Protein AF-A0A7S3UK35-F1 (afdb_monomer)

Structure (mmCIF, N/CA/C/O backbone):
data_AF-A0A7S3UK35-F1
#
_entry.id   AF-A0A7S3UK35-F1
#
loop_
_atom_site.group_PDB
_atom_site.id
_atom_site.type_symbol
_atom_site.label_atom_id
_atom_site.label_alt_id
_atom_site.label_comp_id
_atom_site.label_asym_id
_atom_site.label_entity_id
_atom_site.label_seq_id
_atom_site.pdbx_PDB_ins_code
_atom_site.Cartn_x
_atom_site.Cartn_y
_atom_site.Cartn_z
_atom_site.occupancy
_atom_site.B_iso_or_equiv
_atom_site.auth_seq_id
_atom_site.auth_comp_id
_atom_site.auth_asym_id
_atom_site.auth_atom_id
_atom_site.pdbx_PDB_model_num
ATOM 1 N N . VAL A 1 1 ? 38.104 29.355 -45.694 1.00 38.78 1 VAL A N 1
ATOM 2 C CA . VAL A 1 1 ? 38.571 28.326 -44.739 1.00 38.78 1 VAL A CA 1
ATOM 3 C C . VAL A 1 1 ? 37.631 28.364 -43.552 1.00 38.78 1 VAL A C 1
ATOM 5 O O . VAL A 1 1 ? 37.238 29.452 -43.151 1.00 38.78 1 VAL A O 1
ATOM 8 N N . ASP A 1 2 ? 37.187 27.182 -43.147 1.00 33.31 2 ASP A N 1
ATOM 9 C CA . ASP A 1 2 ? 35.9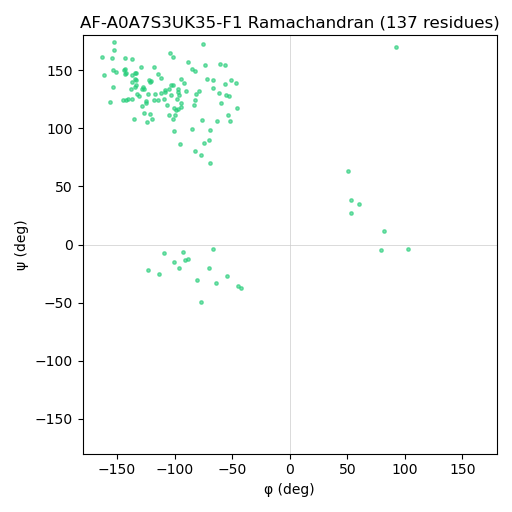36 26.848 -42.466 1.00 33.31 2 ASP A CA 1
ATOM 10 C C . ASP A 1 2 ? 35.536 27.627 -41.209 1.00 33.31 2 ASP A C 1
ATOM 12 O O . ASP A 1 2 ? 36.327 27.877 -40.303 1.00 33.31 2 ASP A O 1
ATOM 16 N N . ILE A 1 3 ? 34.227 27.878 -41.128 1.00 42.03 3 ILE A N 1
ATOM 17 C CA . ILE A 1 3 ? 33.495 28.195 -39.903 1.00 42.03 3 ILE A CA 1
ATOM 18 C C . ILE A 1 3 ? 33.136 26.854 -39.254 1.00 42.03 3 ILE A C 1
ATOM 20 O O . ILE A 1 3 ? 32.164 26.218 -39.652 1.00 42.03 3 ILE A O 1
ATOM 24 N N . SER A 1 4 ? 33.901 26.410 -38.256 1.00 38.16 4 SER A N 1
ATOM 25 C CA . SER A 1 4 ? 33.497 25.267 -37.429 1.00 38.16 4 SER A CA 1
ATOM 26 C C . SER A 1 4 ? 32.917 25.762 -36.108 1.00 38.16 4 SER A C 1
ATOM 28 O O . SER A 1 4 ? 33.628 26.107 -35.163 1.00 38.16 4 SER A O 1
ATOM 30 N N . MET A 1 5 ? 31.585 25.828 -36.071 1.00 39.56 5 MET A N 1
ATOM 31 C CA . MET A 1 5 ? 30.797 25.956 -34.850 1.00 39.56 5 MET A CA 1
ATOM 32 C C . MET A 1 5 ? 30.901 24.646 -34.067 1.00 39.56 5 MET A C 1
ATOM 34 O O . MET A 1 5 ? 30.179 23.690 -34.341 1.00 39.56 5 MET A O 1
ATOM 38 N N . ASN A 1 6 ? 31.779 24.593 -33.067 1.00 38.34 6 ASN A N 1
ATOM 39 C CA . ASN A 1 6 ? 31.854 23.441 -32.175 1.00 38.34 6 ASN A CA 1
ATOM 40 C C . ASN A 1 6 ? 30.773 23.564 -31.086 1.00 38.34 6 ASN A C 1
ATOM 42 O O . ASN A 1 6 ? 31.009 24.037 -29.973 1.00 38.34 6 ASN A O 1
ATOM 46 N N . HIS A 1 7 ? 29.541 23.202 -31.446 1.00 39.97 7 HIS A N 1
ATOM 47 C CA . HIS A 1 7 ? 28.394 23.168 -30.543 1.00 39.97 7 HIS A CA 1
ATOM 48 C C . HIS A 1 7 ? 28.483 21.909 -29.665 1.00 39.97 7 HIS A C 1
ATOM 50 O O . HIS A 1 7 ? 27.788 20.920 -29.879 1.00 39.97 7 HIS A O 1
ATOM 56 N N . ASN A 1 8 ? 29.352 21.948 -28.653 1.00 41.41 8 ASN A N 1
ATOM 57 C CA . ASN A 1 8 ? 29.383 20.967 -27.568 1.00 41.41 8 ASN A CA 1
ATOM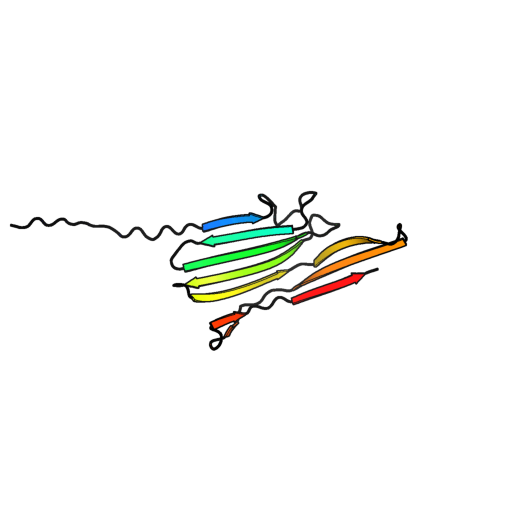 58 C C . ASN A 1 8 ? 28.135 21.135 -26.679 1.00 41.41 8 ASN A C 1
ATOM 60 O O . ASN A 1 8 ? 28.216 21.568 -25.529 1.00 41.41 8 ASN A O 1
ATOM 64 N N . ARG A 1 9 ? 26.953 20.772 -27.194 1.00 43.66 9 ARG A N 1
ATOM 65 C CA . ARG A 1 9 ? 25.824 20.407 -26.333 1.00 43.66 9 ARG A CA 1
ATOM 66 C C . ARG A 1 9 ? 26.178 19.076 -25.692 1.00 43.66 9 ARG A C 1
ATOM 68 O O . ARG A 1 9 ? 25.854 18.014 -26.214 1.00 43.66 9 ARG A O 1
ATOM 75 N N . ARG A 1 10 ? 26.834 19.132 -24.531 1.00 42.56 10 ARG A N 1
ATOM 76 C CA . ARG A 1 10 ? 26.688 18.053 -23.555 1.00 42.56 10 ARG A CA 1
ATOM 77 C C . ARG A 1 10 ? 25.186 17.901 -23.335 1.00 42.56 10 ARG A C 1
ATOM 79 O O . ARG A 1 10 ? 24.556 18.826 -22.828 1.00 42.56 10 ARG A O 1
ATOM 86 N N . LEU A 1 11 ? 24.621 16.780 -23.780 1.00 45.47 11 LEU A N 1
ATOM 87 C CA . LEU A 1 11 ? 23.308 16.328 -23.342 1.00 45.47 11 LEU A CA 1
ATOM 88 C C . LEU A 1 11 ? 23.367 16.345 -21.814 1.00 45.47 11 LEU A C 1
ATOM 90 O O . LEU A 1 11 ? 24.102 15.560 -21.214 1.00 45.47 11 LEU A O 1
ATOM 94 N N . GLN A 1 12 ? 22.701 17.317 -21.188 1.00 48.91 12 GLN A N 1
ATOM 95 C CA . GLN A 1 12 ? 22.495 17.268 -19.750 1.00 48.91 12 GLN A CA 1
ATOM 96 C C . GLN A 1 12 ? 21.821 15.922 -19.470 1.00 48.91 12 GLN A C 1
ATOM 98 O O . GLN A 1 12 ? 20.850 15.603 -20.162 1.00 48.91 12 GLN A O 1
ATOM 103 N N . PRO A 1 13 ? 22.330 15.107 -18.528 1.00 50.84 13 PRO A N 1
ATOM 104 C CA . PRO A 1 13 ? 21.593 13.931 -18.102 1.00 50.84 13 PRO A CA 1
ATOM 105 C C . PRO A 1 13 ? 20.190 14.393 -17.717 1.00 50.84 13 PRO A C 1
ATOM 107 O O . PRO A 1 13 ? 20.050 15.377 -16.984 1.00 50.84 13 PRO A O 1
ATOM 110 N N . SER A 1 14 ? 19.176 13.741 -18.290 1.00 58.06 14 SER A N 1
ATOM 111 C CA . SER A 1 14 ? 17.769 14.020 -18.020 1.00 58.06 14 SER A CA 1
ATOM 112 C C . SER A 1 14 ? 17.594 14.147 -16.508 1.00 58.06 14 SER A C 1
ATOM 114 O O . SER A 1 14 ? 17.949 13.243 -15.748 1.00 58.06 14 SER A O 1
ATOM 116 N N . LEU A 1 15 ? 17.178 15.333 -16.053 1.00 58.09 15 LEU A N 1
ATOM 117 C CA . LEU A 1 15 ? 17.114 15.644 -14.632 1.00 58.09 15 LEU A CA 1
ATOM 118 C C . LEU A 1 15 ? 16.097 14.684 -14.009 1.00 58.09 15 LEU A C 1
ATOM 120 O O . LEU A 1 15 ? 14.897 14.794 -14.254 1.00 58.09 15 LEU A O 1
ATOM 124 N N . ARG A 1 16 ? 16.579 13.694 -13.257 1.00 70.50 16 ARG A N 1
ATOM 125 C CA . ARG A 1 16 ? 15.723 12.693 -12.629 1.00 70.50 16 ARG A CA 1
ATOM 126 C C . ARG A 1 16 ? 15.014 13.332 -11.441 1.00 70.50 16 ARG A C 1
ATOM 128 O O . ARG A 1 16 ? 15.511 13.298 -10.320 1.00 70.50 16 ARG A O 1
ATOM 135 N N . GLU A 1 17 ? 13.866 13.948 -11.691 1.00 82.38 17 GLU A N 1
ATOM 136 C CA . GLU A 1 17 ? 13.040 14.532 -10.638 1.00 82.38 17 GLU A CA 1
ATOM 137 C C . GLU A 1 17 ? 12.183 13.435 -9.996 1.00 82.38 17 GLU A C 1
ATOM 139 O O . GLU A 1 17 ? 11.459 12.711 -10.683 1.00 82.38 17 GLU A O 1
ATOM 144 N N . THR A 1 18 ? 12.285 13.289 -8.673 1.00 88.44 18 THR A N 1
ATOM 145 C CA . THR A 1 18 ? 11.379 12.438 -7.892 1.00 88.44 18 THR A CA 1
ATOM 146 C C . THR A 1 18 ? 10.321 13.326 -7.265 1.00 88.44 18 THR A C 1
ATOM 148 O O . THR A 1 18 ? 10.630 14.165 -6.420 1.00 88.44 18 THR A O 1
ATOM 151 N N . LYS A 1 19 ? 9.070 13.133 -7.664 1.00 92.56 19 LYS A N 1
ATOM 152 C CA . LYS A 1 19 ? 7.920 13.849 -7.119 1.00 92.56 19 LYS A CA 1
ATOM 153 C C . LYS A 1 19 ? 7.267 12.988 -6.056 1.00 92.56 19 LYS A C 1
ATOM 155 O O . LYS A 1 19 ? 7.070 11.796 -6.269 1.00 92.56 19 LYS A O 1
ATOM 160 N N . SER A 1 20 ? 6.945 13.594 -4.920 1.00 94.44 20 SER A N 1
ATOM 161 C CA . SER A 1 20 ? 6.243 12.935 -3.817 1.00 94.44 20 SER A CA 1
ATOM 162 C C . SER A 1 20 ? 4.867 13.562 -3.642 1.00 9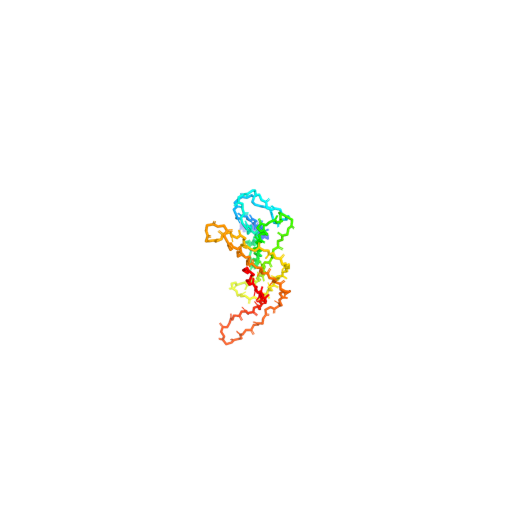4.44 20 SER A C 1
ATOM 164 O O . SER A 1 20 ? 4.703 14.760 -3.869 1.00 94.44 20 SER A O 1
ATOM 166 N N . PHE A 1 21 ? 3.883 12.772 -3.232 1.00 94.25 21 PHE A N 1
ATOM 167 C CA . PHE A 1 21 ? 2.537 13.258 -2.946 1.00 94.25 21 PHE A CA 1
ATOM 168 C C . PHE A 1 21 ? 1.930 12.537 -1.748 1.00 94.25 21 PHE A C 1
ATOM 170 O O . PHE A 1 21 ? 2.361 11.447 -1.365 1.00 94.25 21 PHE A O 1
ATOM 177 N N . THR A 1 22 ? 0.915 13.174 -1.169 1.00 95.94 22 THR A N 1
ATOM 178 C CA . THR A 1 22 ? 0.118 12.634 -0.067 1.00 95.94 22 THR A CA 1
ATOM 179 C C . THR A 1 22 ? -1.362 12.915 -0.318 1.00 95.94 22 THR A C 1
ATOM 181 O O . THR A 1 22 ? -1.696 13.948 -0.907 1.00 95.94 22 THR A O 1
ATOM 184 N N . TYR A 1 23 ? -2.244 12.009 0.099 1.00 93.19 23 TYR A N 1
ATOM 185 C CA . TYR A 1 23 ? -3.690 12.210 0.044 1.00 93.19 23 TYR A CA 1
ATOM 186 C C . TYR A 1 23 ? -4.401 11.550 1.243 1.00 93.19 23 TYR A C 1
ATOM 188 O O . TYR A 1 23 ? -4.259 10.341 1.418 1.00 93.19 23 TYR A O 1
ATOM 196 N N . PRO A 1 24 ? -5.193 12.287 2.044 1.00 92.50 24 PRO A N 1
ATOM 197 C CA . PRO A 1 24 ? -5.389 13.739 1.997 1.00 92.50 24 PRO A CA 1
ATOM 198 C C . PRO A 1 24 ? -4.077 14.527 2.118 1.00 92.50 24 PRO A C 1
ATOM 200 O O . PRO A 1 24 ? -3.080 14.023 2.633 1.00 92.50 24 PRO A O 1
ATOM 203 N N . VAL A 1 25 ? -4.048 15.752 1.589 1.00 91.75 25 VAL A N 1
ATOM 204 C CA . VAL A 1 25 ? -2.811 16.548 1.547 1.00 91.75 25 VAL A CA 1
ATOM 205 C C . VAL A 1 25 ? -2.284 16.770 2.966 1.00 91.75 25 VAL A C 1
ATOM 207 O O . VAL A 1 25 ? -2.967 17.339 3.815 1.00 91.75 25 VAL A O 1
ATOM 210 N N . GLY A 1 26 ? -1.047 16.337 3.214 1.00 89.50 26 GLY A N 1
ATOM 211 C CA . GLY A 1 26 ? -0.384 16.471 4.510 1.00 89.50 26 GLY A CA 1
ATOM 212 C C . GLY A 1 26 ? -0.753 15.397 5.538 1.00 89.50 26 GLY A C 1
ATOM 213 O O . GLY A 1 26 ? -0.401 15.564 6.710 1.00 89.50 26 GLY A O 1
ATOM 214 N N . CYS A 1 27 ? -1.435 14.323 5.130 1.00 91.56 27 CYS A N 1
ATOM 215 C CA . CYS A 1 27 ? -1.657 13.154 5.979 1.00 91.56 27 CYS A CA 1
ATOM 216 C C . CYS A 1 27 ? -0.325 12.501 6.394 1.00 91.56 27 CYS A C 1
ATOM 218 O O . CYS A 1 27 ? 0.702 12.658 5.726 1.00 91.56 27 CYS A O 1
ATOM 220 N N . LEU A 1 28 ? -0.326 11.783 7.522 1.00 89.44 28 LEU A N 1
ATOM 221 C CA . LEU A 1 28 ? 0.882 11.193 8.107 1.00 89.44 28 LEU A CA 1
ATOM 222 C C . LEU A 1 28 ? 0.775 9.661 8.203 1.00 89.44 28 LEU A C 1
ATOM 224 O O . LEU A 1 28 ? 0.117 9.175 9.115 1.00 89.44 28 LEU A O 1
ATOM 228 N N . PRO A 1 29 ? 1.508 8.885 7.384 1.00 87.12 29 PRO A N 1
ATOM 229 C CA . PRO A 1 29 ? 1.471 7.414 7.357 1.00 87.12 29 PRO A CA 1
ATOM 230 C C . PRO A 1 29 ? 1.498 6.688 8.702 1.00 87.12 29 PRO A C 1
ATOM 232 O O . PRO A 1 29 ? 0.910 5.622 8.852 1.00 87.12 29 PRO A O 1
ATOM 235 N N . ALA A 1 30 ? 2.247 7.237 9.659 1.00 82.19 30 ALA A N 1
ATOM 236 C CA . ALA A 1 30 ? 2.489 6.627 10.960 1.00 82.19 30 ALA A CA 1
ATOM 237 C C . ALA A 1 30 ? 1.486 7.067 12.035 1.00 82.19 30 ALA A C 1
ATOM 239 O O . ALA A 1 30 ? 1.568 6.586 13.163 1.00 82.19 30 ALA A O 1
ATOM 240 N N . ARG A 1 31 ? 0.603 8.031 11.741 1.00 79.50 31 ARG A N 1
ATOM 241 C CA . ARG A 1 31 ? -0.303 8.585 12.745 1.00 79.50 31 ARG A CA 1
ATOM 242 C C . ARG A 1 31 ? -1.549 9.202 12.129 1.00 79.50 31 ARG A C 1
ATOM 244 O O . ARG A 1 31 ? -1.483 10.213 11.429 1.00 79.50 31 ARG A O 1
ATOM 251 N N . ARG A 1 32 ? -2.698 8.684 12.555 1.00 81.62 32 ARG A N 1
ATOM 252 C CA . ARG A 1 32 ? -4.009 9.245 12.238 1.00 81.62 32 ARG A CA 1
ATOM 253 C C . ARG A 1 32 ? -4.165 10.673 12.775 1.00 81.62 32 ARG A C 1
ATOM 255 O O . ARG A 1 32 ? -3.955 10.928 13.965 1.00 81.62 32 ARG A O 1
ATOM 262 N N . ARG A 1 33 ? -4.607 11.600 11.919 1.00 79.69 33 ARG A N 1
ATOM 263 C CA . ARG A 1 33 ? -5.211 12.877 12.347 1.00 79.69 33 ARG A CA 1
ATOM 264 C C . ARG A 1 33 ? -6.699 12.663 12.622 1.00 79.69 33 ARG A C 1
ATOM 266 O O . ARG A 1 33 ? -7.305 11.802 12.002 1.00 79.69 33 ARG A O 1
ATOM 273 N N . PHE A 1 34 ? -7.281 13.444 13.536 1.00 72.25 34 PHE A N 1
ATOM 274 C CA . PHE A 1 34 ? -8.593 13.199 14.171 1.00 72.25 34 PHE A CA 1
ATOM 275 C C . PHE A 1 34 ? -9.714 12.703 13.227 1.00 72.25 34 PHE A C 1
ATOM 277 O O . PHE A 1 34 ? -10.492 11.833 13.606 1.00 72.25 34 PHE A O 1
ATOM 284 N N . LEU A 1 35 ? -9.766 13.197 11.986 1.00 76.06 35 LEU A N 1
ATOM 285 C CA . LEU A 1 35 ? -10.809 12.860 11.008 1.00 76.06 35 LEU A CA 1
ATOM 286 C C . LEU A 1 35 ? -10.342 11.985 9.835 1.00 76.06 35 LEU A C 1
ATOM 288 O O . LEU A 1 35 ? -11.165 11.550 9.037 1.00 76.06 35 LEU A O 1
ATOM 292 N N . GLU A 1 36 ? -9.045 11.722 9.701 1.00 85.31 36 GLU A N 1
ATOM 293 C CA . GLU A 1 36 ? -8.533 10.924 8.589 1.00 85.31 36 GLU A CA 1
ATOM 294 C C . GLU A 1 36 ? -8.771 9.439 8.873 1.00 85.31 36 GLU A C 1
ATOM 296 O O . GLU A 1 36 ? -8.473 8.956 9.962 1.00 85.31 36 GLU A O 1
ATOM 301 N N . GLN A 1 37 ? -9.313 8.706 7.904 1.00 90.06 37 GLN A N 1
ATOM 302 C CA . GLN A 1 37 ? -9.453 7.243 7.981 1.00 90.06 37 GLN A CA 1
ATOM 303 C C . GLN A 1 37 ? -8.301 6.525 7.277 1.00 90.06 37 GLN A C 1
ATOM 305 O O . GLN A 1 37 ? -8.019 5.361 7.546 1.00 90.06 37 GLN A O 1
ATOM 310 N N . TYR A 1 38 ? -7.617 7.234 6.385 1.00 94.06 38 TYR A N 1
ATOM 311 C CA . TYR A 1 38 ? -6.519 6.699 5.612 1.00 94.06 38 TYR A CA 1
ATOM 312 C C . TYR A 1 38 ? -5.532 7.796 5.213 1.00 94.06 38 TYR A C 1
ATOM 314 O O . TYR A 1 38 ? -5.825 8.990 5.306 1.00 94.06 38 TYR A O 1
ATOM 322 N N . CYS A 1 39 ? -4.367 7.372 4.738 1.00 95.00 39 CYS A N 1
ATOM 323 C CA . CYS A 1 39 ? -3.365 8.210 4.111 1.00 95.00 39 CYS A CA 1
ATOM 324 C C . CYS A 1 39 ? -2.706 7.460 2.962 1.00 95.00 39 CYS A C 1
ATOM 326 O O . CYS A 1 39 ? -2.170 6.371 3.136 1.00 95.00 39 CYS A O 1
ATOM 328 N N . VAL A 1 40 ? -2.740 8.053 1.780 1.00 96.81 40 VAL A N 1
ATOM 329 C CA . VAL A 1 40 ? -1.982 7.589 0.627 1.00 96.81 40 VAL A CA 1
ATOM 330 C C . VAL A 1 40 ? -0.703 8.397 0.564 1.00 96.81 40 VAL A C 1
ATOM 332 O O . VAL A 1 40 ? -0.756 9.625 0.558 1.00 96.81 40 VAL A O 1
ATOM 335 N N . VAL A 1 41 ? 0.435 7.725 0.470 1.00 96.94 41 VAL A N 1
ATOM 336 C CA . VAL A 1 41 ? 1.714 8.350 0.145 1.00 96.94 41 VAL A CA 1
ATOM 337 C C . VAL A 1 41 ? 2.285 7.710 -1.095 1.00 96.94 41 VAL A C 1
ATOM 339 O O . VAL A 1 41 ? 2.168 6.506 -1.308 1.00 96.94 41 VAL A O 1
ATOM 342 N N . GLY A 1 42 ? 2.893 8.520 -1.943 1.00 96.50 42 GLY A N 1
ATOM 343 C CA . GLY A 1 42 ? 3.485 7.991 -3.149 1.00 96.50 42 GLY A CA 1
ATOM 344 C C . GLY A 1 42 ? 4.609 8.840 -3.677 1.00 96.50 42 GLY A C 1
ATOM 345 O O . GLY A 1 42 ? 4.755 10.018 -3.344 1.00 96.50 42 GLY A O 1
ATOM 346 N N . THR A 1 43 ? 5.413 8.204 -4.513 1.00 96.19 43 THR A N 1
ATOM 347 C CA . THR A 1 43 ? 6.489 8.840 -5.253 1.00 96.19 43 THR A CA 1
ATOM 348 C C . THR A 1 43 ? 6.439 8.397 -6.703 1.00 96.19 43 THR A C 1
ATOM 350 O O . THR A 1 43 ? 6.037 7.275 -7.013 1.00 96.19 43 THR A O 1
ATOM 353 N N . TYR A 1 44 ? 6.843 9.279 -7.610 1.00 93.56 44 TYR A N 1
ATOM 354 C CA . TYR A 1 44 ? 7.106 8.906 -8.990 1.00 93.56 44 TYR A CA 1
ATOM 355 C C . TYR A 1 44 ? 8.305 9.663 -9.548 1.00 93.56 44 TYR A C 1
ATOM 357 O O . TYR A 1 44 ? 8.562 10.806 -9.169 1.00 93.56 44 TYR A O 1
ATOM 365 N N . THR A 1 45 ? 9.051 9.032 -10.453 1.00 92.12 45 THR A N 1
ATOM 366 C CA . THR A 1 45 ? 10.189 9.670 -11.128 1.00 92.12 45 THR A CA 1
ATOM 367 C C . THR A 1 45 ? 9.847 10.035 -12.563 1.00 92.12 45 THR A C 1
ATOM 369 O O . THR A 1 45 ? 9.364 9.185 -13.308 1.00 92.12 45 THR A O 1
ATOM 372 N N . THR A 1 46 ? 10.175 11.249 -12.997 1.00 78.06 46 THR A N 1
ATOM 373 C CA . THR A 1 46 ? 10.069 11.647 -14.409 1.00 78.06 46 THR A CA 1
ATOM 374 C C . THR A 1 46 ? 11.424 11.471 -15.099 1.00 78.06 46 THR A C 1
ATOM 376 O O . THR A 1 46 ? 12.238 12.390 -15.132 1.00 78.06 46 THR A O 1
ATOM 379 N N . SER A 1 47 ? 11.696 10.263 -15.598 1.00 82.62 47 SER A N 1
ATOM 380 C CA . SER A 1 47 ? 12.881 9.924 -16.406 1.00 82.62 47 SER A CA 1
ATOM 381 C C . SER A 1 47 ? 12.574 8.753 -17.347 1.00 82.62 47 SER A C 1
ATOM 383 O O . SER A 1 47 ? 11.523 8.135 -17.203 1.00 82.62 47 SER A O 1
ATOM 385 N N . ASP A 1 48 ? 13.503 8.394 -18.241 1.00 79.81 48 ASP A N 1
ATOM 386 C CA . ASP A 1 48 ? 13.375 7.241 -19.164 1.00 79.81 48 ASP A CA 1
ATOM 387 C C . ASP A 1 48 ? 13.077 5.919 -18.431 1.00 79.81 48 ASP A C 1
ATOM 389 O O . ASP A 1 48 ? 12.438 5.003 -18.949 1.00 79.81 48 ASP A O 1
ATOM 393 N N . THR A 1 49 ? 13.518 5.839 -17.174 1.00 87.69 49 THR A N 1
ATOM 394 C CA . THR A 1 49 ? 13.067 4.837 -16.210 1.00 87.69 49 THR A CA 1
ATOM 395 C C . THR A 1 49 ? 12.115 5.476 -15.204 1.00 87.69 49 THR A C 1
ATOM 397 O O . THR A 1 49 ? 12.542 6.283 -14.374 1.00 87.69 49 THR A O 1
ATOM 400 N N . ILE A 1 50 ? 10.839 5.104 -15.248 1.00 91.31 50 ILE A N 1
ATOM 401 C CA . ILE A 1 50 ? 9.807 5.587 -14.327 1.00 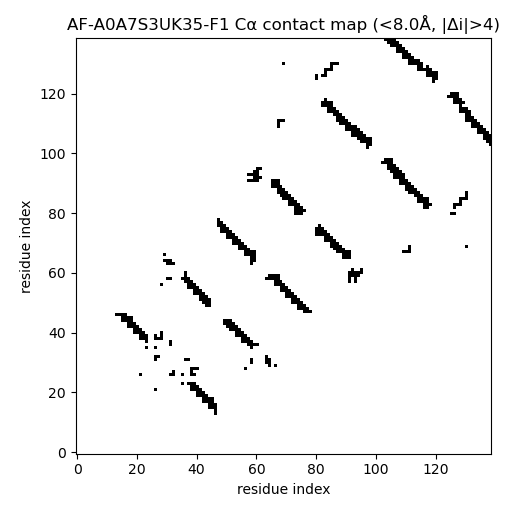91.31 50 ILE A CA 1
ATOM 402 C C . ILE A 1 50 ? 9.683 4.578 -13.188 1.00 91.31 50 ILE A C 1
ATOM 404 O O . ILE A 1 50 ? 9.343 3.422 -13.410 1.00 91.31 50 ILE A O 1
ATOM 408 N N . ASN A 1 51 ? 9.948 5.007 -11.960 1.00 94.06 51 ASN A N 1
ATOM 409 C CA . ASN A 1 51 ? 9.599 4.258 -10.761 1.00 94.06 51 ASN A CA 1
ATOM 410 C C . ASN A 1 51 ? 8.366 4.910 -10.141 1.00 94.06 51 ASN A C 1
ATOM 412 O O . ASN A 1 51 ? 8.378 6.123 -9.941 1.00 94.06 51 ASN A O 1
ATOM 416 N N . ILE A 1 52 ? 7.330 4.127 -9.857 1.00 94.88 52 ILE A N 1
ATOM 417 C CA . ILE A 1 52 ? 6.124 4.554 -9.147 1.00 94.88 52 ILE A CA 1
ATOM 418 C C . ILE A 1 52 ? 6.060 3.761 -7.850 1.00 94.88 52 ILE A C 1
ATOM 420 O O . ILE A 1 52 ? 6.150 2.538 -7.869 1.00 94.88 52 ILE A O 1
ATOM 424 N N . SER A 1 53 ? 5.868 4.443 -6.729 1.00 96.56 53 SER A N 1
ATOM 425 C CA . SER A 1 53 ? 5.619 3.832 -5.429 1.00 96.56 53 SER A CA 1
ATOM 426 C C . SER A 1 53 ? 4.355 4.428 -4.834 1.00 96.56 53 SER A C 1
ATOM 428 O O . SER A 1 53 ? 4.184 5.643 -4.854 1.00 96.56 53 SER A O 1
ATOM 430 N N . LEU A 1 54 ? 3.480 3.582 -4.308 1.00 96.88 54 LEU A N 1
ATOM 431 C CA . LEU A 1 54 ? 2.183 3.948 -3.751 1.00 96.88 54 LEU A CA 1
ATOM 432 C C . LEU A 1 54 ? 1.946 3.114 -2.501 1.00 96.88 54 LEU A C 1
ATOM 434 O O . LEU A 1 54 ? 1.994 1.894 -2.582 1.00 96.88 54 LEU A O 1
ATOM 438 N N . ASP A 1 55 ? 1.670 3.764 -1.380 1.00 96.62 55 ASP A N 1
ATOM 439 C CA . ASP A 1 55 ? 1.353 3.144 -0.100 1.00 96.62 55 ASP A CA 1
ATOM 440 C C . ASP A 1 55 ? 0.054 3.740 0.438 1.00 96.62 55 ASP A C 1
ATOM 442 O O . ASP A 1 55 ? -0.046 4.942 0.672 1.00 96.62 55 ASP A O 1
ATOM 446 N N . LEU A 1 56 ? -0.948 2.892 0.630 1.00 96.06 56 LEU A N 1
ATOM 447 C CA . LEU A 1 56 ? -2.198 3.182 1.308 1.00 96.06 56 LEU A CA 1
ATOM 448 C C . LEU A 1 56 ? -2.099 2.702 2.757 1.00 96.06 56 LEU A C 1
ATOM 450 O O . LEU A 1 56 ? -1.980 1.511 3.034 1.00 96.06 56 LEU A O 1
ATOM 454 N N . HIS A 1 57 ? -2.188 3.652 3.672 1.00 95.31 57 HIS A N 1
ATOM 455 C CA . HIS A 1 57 ? -2.257 3.455 5.109 1.00 95.31 57 HIS A CA 1
ATOM 456 C C . HIS A 1 57 ? -3.712 3.595 5.536 1.00 95.31 57 HIS A C 1
ATOM 458 O O . HIS A 1 57 ? -4.285 4.663 5.359 1.00 95.31 57 HIS A O 1
ATOM 464 N N . ILE A 1 58 ? -4.318 2.547 6.081 1.00 94.25 58 ILE A N 1
ATOM 465 C CA . ILE A 1 58 ? -5.674 2.584 6.635 1.00 94.25 58 ILE A CA 1
ATOM 466 C C . ILE A 1 58 ? -5.546 2.533 8.149 1.00 94.25 58 ILE A C 1
ATOM 468 O O . ILE A 1 58 ? -4.947 1.605 8.695 1.00 94.25 58 ILE A O 1
ATOM 472 N N . TYR A 1 59 ? -6.052 3.559 8.820 1.00 94.00 59 TYR A N 1
ATOM 473 C CA . TYR A 1 59 ? -5.903 3.691 10.260 1.00 94.00 59 TYR A CA 1
ATOM 474 C C . TYR A 1 59 ? -6.942 2.865 10.999 1.00 94.00 59 TYR A C 1
ATOM 476 O O . TYR A 1 59 ? -8.071 2.706 10.540 1.00 94.00 59 TYR A O 1
ATOM 484 N N . ASP A 1 60 ? -6.565 2.405 12.182 1.00 93.06 60 ASP A N 1
ATOM 485 C CA . ASP A 1 60 ? -7.503 1.786 13.102 1.00 93.06 60 ASP A CA 1
ATOM 486 C C . ASP A 1 60 ? -8.526 2.821 13.620 1.00 93.06 60 ASP A C 1
ATOM 488 O O . ASP A 1 60 ? -8.234 4.011 13.839 1.00 93.06 60 ASP A O 1
ATOM 492 N N . ALA A 1 61 ? -9.769 2.369 13.758 1.00 89.56 61 ALA A N 1
ATOM 493 C CA . ALA A 1 61 ? -10.903 3.159 14.204 1.00 89.56 61 ALA A CA 1
ATOM 494 C C . ALA A 1 61 ? -10.716 3.640 15.649 1.00 89.56 61 ALA A C 1
ATOM 496 O O . ALA A 1 61 ? -11.119 4.765 15.964 1.00 89.56 61 ALA A O 1
ATOM 497 N N . ASN A 1 62 ? -10.048 2.828 16.473 1.00 87.94 62 ASN A N 1
ATOM 498 C CA . ASN A 1 62 ? -9.943 2.961 17.921 1.00 87.94 62 ASN A CA 1
ATOM 499 C C . ASN A 1 62 ? -8.520 3.285 18.408 1.00 87.94 62 ASN A C 1
ATOM 501 O O . ASN A 1 62 ? -8.366 3.897 19.464 1.00 87.94 62 ASN A O 1
ATOM 505 N N . ASP A 1 63 ? -7.481 2.917 17.652 1.00 88.19 63 ASP A N 1
ATOM 506 C CA . ASP A 1 63 ? -6.070 3.123 18.009 1.00 88.19 63 ASP A CA 1
ATOM 507 C C . ASP A 1 63 ? -5.310 3.921 16.934 1.00 88.19 63 ASP A C 1
ATOM 509 O O . ASP A 1 63 ? -4.915 3.414 15.889 1.00 88.19 63 ASP A O 1
ATOM 513 N N . ASN A 1 64 ? -5.017 5.194 17.205 1.00 84.62 64 ASN A N 1
ATOM 514 C CA . ASN A 1 64 ? -4.351 6.081 16.241 1.00 84.62 64 ASN A CA 1
ATOM 515 C C . ASN A 1 64 ? -2.889 5.713 15.904 1.00 84.62 64 ASN A C 1
ATOM 517 O O . ASN A 1 64 ? -2.287 6.386 15.058 1.00 84.62 64 ASN A O 1
ATOM 521 N N . THR A 1 65 ? -2.330 4.693 16.561 1.00 85.50 65 THR A N 1
ATOM 522 C CA . THR A 1 65 ? -0.987 4.155 16.310 1.00 85.50 65 THR A CA 1
ATOM 523 C C . THR A 1 65 ? -1.002 2.874 15.476 1.00 85.50 65 THR A C 1
ATOM 525 O O . THR A 1 65 ? 0.034 2.486 14.932 1.00 85.50 65 THR A O 1
ATOM 528 N N . LYS A 1 66 ? -2.167 2.227 15.329 1.00 90.00 66 LYS A N 1
ATOM 529 C CA . LYS A 1 66 ? -2.335 1.031 14.500 1.00 90.00 66 LYS A CA 1
ATOM 530 C C . LYS A 1 66 ? -2.756 1.406 13.094 1.00 90.00 66 LYS A C 1
ATOM 532 O O . LYS A 1 66 ? -3.543 2.322 12.853 1.00 90.00 66 LYS A O 1
ATOM 537 N N . THR A 1 67 ? -2.172 0.717 12.125 1.00 91.31 67 THR A N 1
ATOM 538 C CA . THR A 1 67 ? -2.387 1.002 10.711 1.00 91.31 67 THR A CA 1
ATOM 539 C C . THR A 1 67 ? -2.156 -0.257 9.902 1.00 91.31 67 THR A C 1
ATOM 541 O O . THR A 1 67 ? -1.165 -0.965 10.093 1.00 91.31 67 THR A O 1
ATOM 544 N N . VAL A 1 68 ? -3.057 -0.499 8.964 1.00 94.00 68 VAL A N 1
ATOM 545 C CA . VAL A 1 68 ? -2.891 -1.476 7.899 1.00 94.00 68 VAL A CA 1
ATOM 546 C C . VAL A 1 68 ? -2.237 -0.782 6.710 1.00 94.00 68 VAL A C 1
ATOM 548 O O . VAL A 1 68 ? -2.657 0.301 6.310 1.00 94.00 68 VAL A O 1
ATOM 551 N N . LEU A 1 69 ? -1.203 -1.394 6.143 1.00 94.00 69 LEU A N 1
ATOM 552 C CA . LEU A 1 69 ? -0.524 -0.910 4.944 1.00 94.00 69 LEU A CA 1
ATOM 553 C C . LEU A 1 69 ? -0.859 -1.819 3.762 1.00 94.00 69 LEU A C 1
ATOM 555 O O . LEU A 1 69 ? -0.708 -3.036 3.863 1.00 94.00 69 LEU A O 1
ATOM 559 N N . ILE A 1 70 ? -1.212 -1.210 2.632 1.00 95.19 70 ILE A N 1
ATOM 560 C CA . ILE A 1 70 ? -1.235 -1.824 1.301 1.00 95.19 70 ILE A CA 1
ATOM 561 C C . ILE A 1 70 ? -0.367 -0.970 0.399 1.00 95.19 70 ILE A C 1
ATOM 563 O O . ILE A 1 70 ? -0.645 0.208 0.221 1.00 95.19 70 ILE A O 1
ATOM 567 N N . GLY A 1 71 ? 0.660 -1.551 -0.196 1.00 95.75 71 GLY A N 1
ATOM 568 C CA . GLY A 1 71 ? 1.588 -0.818 -1.032 1.00 95.75 71 GLY A CA 1
ATOM 569 C C . GLY A 1 71 ? 1.954 -1.545 -2.308 1.00 95.75 71 GLY A C 1
ATOM 570 O O . GLY A 1 71 ? 1.862 -2.769 -2.413 1.00 95.75 71 GLY A O 1
ATOM 571 N N . MET A 1 72 ? 2.430 -0.774 -3.274 1.00 96.44 72 MET A N 1
ATOM 572 C CA . MET A 1 72 ? 3.038 -1.281 -4.488 1.00 96.44 72 MET A CA 1
ATOM 573 C C . MET A 1 72 ? 4.188 -0.394 -4.950 1.00 96.44 72 MET A C 1
ATOM 575 O O . MET A 1 72 ? 4.189 0.823 -4.761 1.00 96.44 72 MET A O 1
ATOM 579 N N . SER A 1 73 ? 5.157 -1.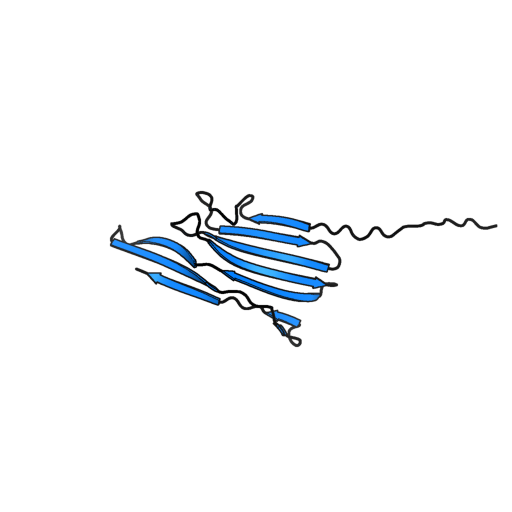016 -5.608 1.00 96.56 73 SER A N 1
ATOM 580 C CA . SER A 1 73 ? 6.151 -0.328 -6.419 1.00 96.56 73 SER A CA 1
ATOM 581 C C . SER A 1 73 ? 6.199 -0.952 -7.802 1.00 96.56 73 SER A C 1
ATOM 583 O O . SER A 1 73 ? 6.237 -2.174 -7.926 1.00 96.56 73 SER A O 1
ATOM 585 N N . ALA A 1 74 ? 6.207 -0.115 -8.830 1.00 96.00 74 ALA A N 1
ATOM 586 C CA . ALA A 1 74 ? 6.272 -0.521 -10.221 1.00 96.00 74 ALA A CA 1
ATOM 587 C C . ALA A 1 74 ? 7.419 0.209 -10.918 1.00 96.00 74 ALA A C 1
ATOM 589 O O . ALA A 1 74 ? 7.601 1.416 -10.750 1.00 96.00 74 ALA A O 1
ATOM 590 N N . LEU A 1 75 ? 8.181 -0.534 -11.713 1.00 95.19 75 LEU A N 1
ATOM 591 C CA . LEU A 1 75 ? 9.260 -0.005 -12.529 1.00 95.19 75 LEU A CA 1
ATOM 592 C C . LEU A 1 75 ? 8.867 -0.113 -13.994 1.00 95.19 75 LEU A C 1
ATOM 594 O O . LEU A 1 75 ? 8.482 -1.184 -14.460 1.00 95.19 75 LEU A O 1
ATOM 598 N N . PHE A 1 76 ? 9.022 0.987 -14.716 1.00 93.12 76 PHE A N 1
ATOM 599 C CA . PHE A 1 76 ? 8.850 1.053 -16.154 1.00 93.12 76 PHE A CA 1
ATOM 600 C C . PHE A 1 76 ? 10.141 1.540 -16.789 1.00 93.12 76 PHE A C 1
ATOM 602 O O . PHE A 1 76 ? 10.793 2.453 -16.280 1.00 93.12 76 PHE A O 1
ATOM 609 N N . LYS A 1 77 ? 10.497 0.946 -17.920 1.00 91.50 77 LYS A N 1
ATOM 610 C CA . LYS A 1 77 ? 11.627 1.361 -18.741 1.00 91.50 77 LYS A CA 1
ATOM 611 C C . LYS A 1 77 ? 11.153 1.481 -20.179 1.00 91.50 77 LYS A C 1
ATOM 613 O O . LYS A 1 77 ? 10.533 0.549 -20.689 1.00 91.50 77 LYS A O 1
ATOM 618 N N . ASP A 1 78 ? 11.409 2.626 -20.802 1.00 88.06 78 ASP A N 1
ATOM 619 C CA . ASP A 1 78 ? 11.031 2.881 -22.198 1.00 88.06 78 ASP A CA 1
ATOM 620 C C . ASP A 1 78 ? 9.528 2.613 -22.447 1.00 88.06 78 ASP A C 1
ATOM 622 O O . ASP A 1 78 ? 9.130 2.021 -23.448 1.00 88.06 78 ASP A O 1
ATOM 626 N N . GLY A 1 79 ? 8.685 2.969 -21.467 1.00 85.06 79 GLY A N 1
ATOM 627 C CA . GLY A 1 79 ? 7.231 2.758 -21.493 1.00 85.06 79 GLY A CA 1
ATOM 628 C C . GLY A 1 79 ? 6.745 1.341 -21.156 1.00 85.06 79 GLY A C 1
ATOM 629 O O . GLY A 1 79 ? 5.540 1.138 -21.042 1.00 85.06 79 GLY A O 1
ATOM 630 N N . ASN A 1 80 ? 7.638 0.369 -20.947 1.00 89.38 80 ASN A N 1
ATOM 631 C CA . ASN A 1 80 ? 7.274 -1.019 -20.648 1.00 89.38 80 ASN A CA 1
ATOM 632 C C . ASN A 1 80 ? 7.446 -1.339 -19.157 1.00 89.38 80 ASN A C 1
ATOM 634 O O . ASN A 1 80 ? 8.469 -0.954 -18.584 1.00 89.38 80 ASN A O 1
ATOM 638 N N . PRO A 1 81 ? 6.509 -2.064 -18.516 1.00 91.31 81 PRO A N 1
ATOM 639 C CA . PRO A 1 81 ? 6.696 -2.521 -17.145 1.00 91.31 81 PRO A CA 1
ATOM 640 C C . PRO A 1 81 ? 7.827 -3.556 -17.095 1.00 91.31 81 PRO A C 1
ATOM 642 O O . PRO A 1 81 ? 7.899 -4.456 -17.928 1.00 91.31 81 PRO A O 1
ATOM 645 N N . THR A 1 82 ? 8.720 -3.430 -16.120 1.00 94.94 82 THR A N 1
ATOM 646 C CA . THR A 1 82 ? 9.875 -4.326 -15.933 1.00 94.94 82 THR A CA 1
ATOM 647 C C . THR A 1 82 ? 9.900 -4.981 -14.561 1.00 94.94 82 THR A C 1
ATOM 649 O O . THR A 1 82 ? 10.510 -6.037 -14.403 1.00 94.94 82 THR A O 1
ATOM 652 N N . ALA A 1 83 ? 9.227 -4.387 -13.577 1.00 95.88 83 ALA A N 1
ATOM 653 C CA . ALA A 1 83 ? 9.032 -4.980 -12.267 1.00 95.88 83 ALA A CA 1
ATOM 654 C C . ALA A 1 83 ? 7.754 -4.449 -11.618 1.00 95.88 83 ALA A C 1
ATOM 656 O O . ALA A 1 83 ? 7.366 -3.297 -11.814 1.00 95.88 83 ALA A O 1
ATOM 657 N N . LEU A 1 84 ? 7.149 -5.289 -10.789 1.00 96.81 84 LEU A N 1
ATOM 658 C CA . LEU A 1 84 ? 6.086 -4.933 -9.862 1.00 96.81 84 LEU A CA 1
ATOM 659 C C . LEU A 1 84 ? 6.393 -5.635 -8.547 1.00 96.81 84 LEU A C 1
ATOM 661 O O . LEU A 1 84 ? 6.778 -6.799 -8.557 1.00 96.81 84 LEU A O 1
ATOM 665 N N . THR A 1 85 ? 6.182 -4.962 -7.430 1.00 96.38 85 THR A N 1
ATOM 666 C CA . THR A 1 85 ? 6.245 -5.566 -6.102 1.00 96.38 85 THR A CA 1
ATOM 667 C C . THR A 1 85 ? 5.079 -5.031 -5.307 1.00 96.38 85 THR A C 1
ATOM 669 O O . THR A 1 85 ? 4.932 -3.815 -5.193 1.00 96.38 85 THR A O 1
ATOM 672 N N . SER A 1 86 ? 4.258 -5.917 -4.753 1.00 96.25 86 SER A N 1
ATOM 673 C CA . SER A 1 86 ? 3.297 -5.533 -3.728 1.00 96.25 86 SER A CA 1
ATOM 674 C C . SER A 1 86 ? 3.954 -5.624 -2.353 1.00 96.25 86 SER A C 1
ATOM 676 O O . SER A 1 86 ? 4.929 -6.346 -2.142 1.00 96.25 86 SER A O 1
ATOM 678 N N . ARG A 1 87 ? 3.415 -4.889 -1.392 1.00 94.50 87 ARG A N 1
ATOM 679 C CA . ARG A 1 87 ? 3.745 -5.012 0.026 1.00 94.50 87 ARG A CA 1
ATOM 680 C C . ARG A 1 87 ? 2.479 -4.804 0.830 1.00 94.50 87 ARG A C 1
ATOM 682 O O . ARG A 1 87 ? 1.579 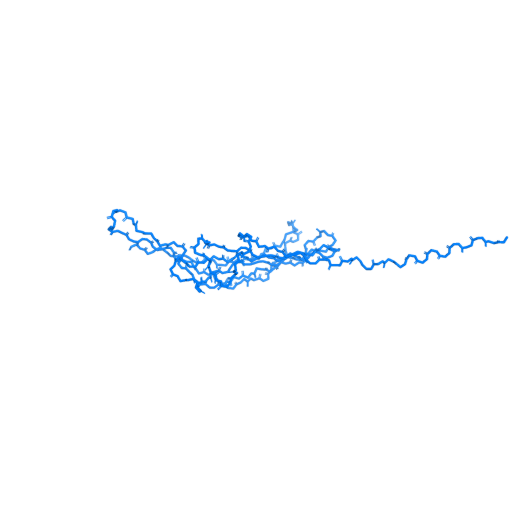-4.086 0.411 1.00 94.50 87 ARG A O 1
ATOM 689 N N . GLY A 1 88 ? 2.410 -5.426 1.986 1.00 93.25 88 GLY A N 1
ATOM 690 C CA . GLY A 1 88 ? 1.263 -5.302 2.856 1.00 93.25 88 GLY A CA 1
ATOM 691 C C . GLY A 1 88 ? 1.648 -5.730 4.253 1.00 93.25 88 GLY A C 1
ATOM 692 O O . GLY A 1 88 ? 2.528 -6.570 4.398 1.00 93.25 88 GLY A O 1
ATOM 693 N N . ARG A 1 89 ? 1.073 -5.100 5.275 1.00 93.88 89 ARG A N 1
ATOM 694 C CA . ARG A 1 89 ? 1.306 -5.503 6.666 1.00 93.88 89 ARG A CA 1
ATOM 695 C C . ARG A 1 89 ? 0.261 -4.927 7.605 1.00 93.88 89 ARG A C 1
ATOM 697 O O . ARG A 1 89 ? -0.313 -3.871 7.338 1.00 93.88 89 ARG A O 1
ATOM 704 N N . GLY A 1 90 ? 0.172 -5.549 8.772 1.00 93.94 90 GLY A N 1
ATOM 705 C CA . GLY A 1 90 ? -0.546 -5.024 9.924 1.00 93.94 90 GLY A CA 1
ATOM 706 C C . GLY A 1 90 ? -1.989 -5.497 9.992 1.00 93.94 90 GLY A C 1
ATOM 707 O O . GLY A 1 90 ? -2.514 -6.102 9.059 1.00 93.94 90 GLY A O 1
ATOM 708 N N . CYS A 1 91 ? -2.608 -5.208 11.129 1.00 93.31 91 CYS A N 1
ATOM 709 C CA . CYS A 1 91 ? -4.013 -5.460 11.398 1.00 93.31 91 CYS A CA 1
ATOM 710 C C . CYS A 1 91 ? -4.615 -4.222 12.057 1.00 93.31 91 CYS A C 1
ATOM 712 O O . CYS A 1 91 ? -3.947 -3.584 12.877 1.00 93.31 91 CYS A O 1
ATOM 714 N N . ALA A 1 92 ? -5.855 -3.901 11.710 1.00 93.06 92 ALA A N 1
ATOM 715 C CA . ALA A 1 92 ? -6.587 -2.783 12.285 1.00 93.06 92 ALA A CA 1
ATOM 716 C C . ALA A 1 92 ? -8.092 -3.059 12.284 1.00 93.06 92 ALA A C 1
ATOM 718 O O . ALA A 1 92 ? -8.619 -3.700 11.370 1.00 93.06 92 ALA A O 1
ATOM 719 N N . ASP A 1 93 ? -8.778 -2.518 13.284 1.00 93.50 93 ASP A N 1
ATOM 720 C CA . ASP A 1 93 ? -10.229 -2.394 13.281 1.00 93.50 93 ASP A CA 1
ATOM 721 C C . ASP A 1 93 ? -10.593 -1.236 12.352 1.00 93.50 93 ASP A C 1
ATOM 723 O O . ASP A 1 93 ? -10.338 -0.076 12.652 1.00 93.50 93 ASP A O 1
ATOM 727 N N . LEU A 1 94 ? -11.136 -1.535 11.176 1.00 89.62 94 LEU A N 1
ATOM 728 C CA . LEU A 1 94 ? -11.439 -0.531 10.153 1.00 89.62 94 LEU A CA 1
ATOM 729 C C . LEU A 1 94 ? -12.747 0.207 10.439 1.00 89.62 94 LEU A C 1
ATOM 731 O O . LEU A 1 94 ? -12.925 1.362 10.055 1.00 89.62 94 LEU A O 1
ATOM 735 N N . VAL A 1 95 ? -13.678 -0.485 11.090 1.00 86.56 95 VAL A N 1
ATOM 736 C CA . VAL A 1 95 ? -14.994 0.032 11.453 1.00 86.56 95 VAL A CA 1
ATOM 737 C C . VAL A 1 95 ? -15.302 -0.428 12.863 1.00 86.56 95 VAL A C 1
ATOM 739 O O . VAL A 1 95 ? -15.147 -1.606 13.166 1.00 86.56 95 VAL A O 1
ATOM 742 N N . ASP A 1 96 ? -15.788 0.494 13.682 1.00 87.25 96 ASP A N 1
ATOM 743 C CA . ASP A 1 96 ? -16.398 0.219 14.976 1.00 87.25 96 ASP A CA 1
ATOM 744 C C . ASP A 1 96 ? -17.669 1.059 15.065 1.00 87.25 96 ASP A C 1
ATOM 746 O O . ASP A 1 96 ? -17.613 2.292 15.098 1.00 87.25 96 ASP A O 1
ATOM 750 N N . GLN A 1 97 ? -18.820 0.400 14.974 1.00 85.12 97 GLN A N 1
ATOM 751 C CA . GLN A 1 97 ? -20.112 1.073 14.969 1.00 85.12 97 GLN A CA 1
ATOM 752 C C . GLN A 1 97 ? -21.104 0.396 15.897 1.00 85.12 97 GLN A C 1
ATOM 754 O O . GLN A 1 97 ? -21.308 -0.817 15.871 1.00 85.12 97 GLN A O 1
ATOM 759 N N . THR A 1 98 ? -21.805 1.228 16.657 1.00 83.25 98 THR A N 1
ATOM 760 C CA . THR A 1 98 ? -22.971 0.818 17.428 1.00 83.25 98 THR A CA 1
ATOM 761 C C . THR A 1 98 ? -24.206 0.826 16.529 1.00 83.25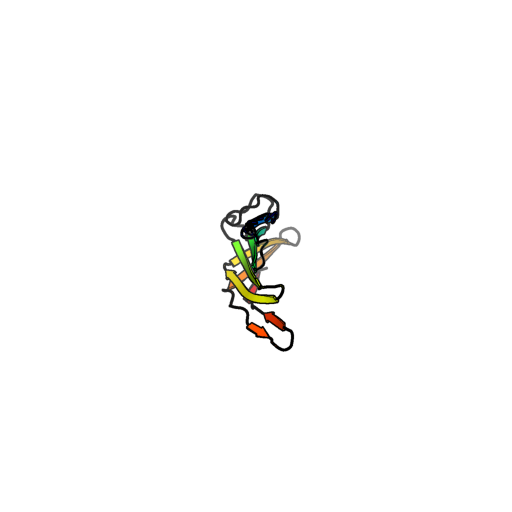 98 THR A C 1
ATOM 763 O O . THR A 1 98 ? -24.584 1.862 15.983 1.00 83.25 98 THR A O 1
ATOM 766 N N . LEU A 1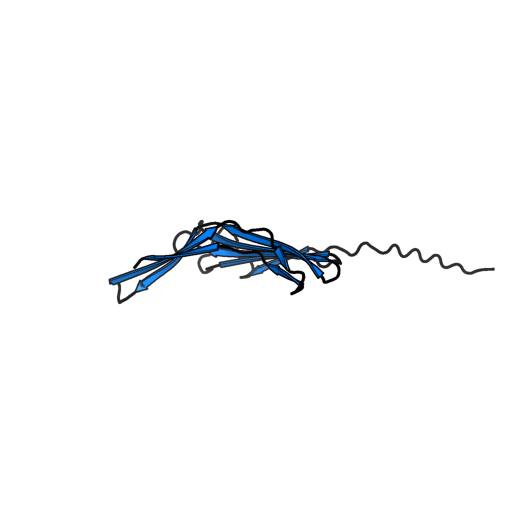 99 ? -24.848 -0.329 16.386 1.00 80.06 99 LEU A N 1
ATOM 767 C CA . LEU A 1 99 ? -26.069 -0.544 15.616 1.00 80.06 99 LEU A CA 1
ATOM 768 C C . LEU A 1 99 ? -27.290 -0.674 16.548 1.00 80.06 99 LEU A C 1
ATOM 770 O O . LEU A 1 99 ? -27.164 -0.874 17.758 1.00 80.06 99 LEU A O 1
ATOM 774 N N . SER A 1 100 ? -28.490 -0.557 15.969 1.00 73.69 100 SER A N 1
ATOM 775 C CA . SER A 1 100 ? -29.782 -0.822 16.629 1.00 73.69 100 SER A CA 1
ATOM 776 C C . SER A 1 100 ? -29.979 -0.111 17.976 1.00 73.69 100 SER A C 1
ATOM 778 O O . SER A 1 100 ? -30.107 -0.751 19.013 1.00 73.69 100 SER A O 1
ATOM 780 N N . TYR A 1 101 ? -30.007 1.227 17.980 1.00 68.12 101 TYR A N 1
ATOM 781 C CA . TYR A 1 101 ? -30.286 2.036 19.183 1.00 68.12 101 TYR A CA 1
ATOM 782 C C . TYR A 1 101 ? -29.403 1.711 20.409 1.00 68.12 101 TYR A C 1
ATOM 784 O O . TYR A 1 101 ? -29.823 1.924 21.544 1.00 68.12 101 TYR A O 1
ATOM 792 N N . GLY A 1 102 ? -28.180 1.209 20.206 1.00 70.06 102 GLY A N 1
ATOM 793 C CA . GLY A 1 102 ? -27.255 0.905 21.302 1.00 70.06 102 GLY A CA 1
ATOM 794 C C . GLY A 1 102 ? -27.131 -0.573 21.670 1.00 70.06 102 GLY A C 1
ATOM 795 O O . GLY A 1 102 ? -26.321 -0.893 22.534 1.00 70.06 102 GLY A O 1
ATOM 796 N N . SER A 1 103 ? -27.902 -1.474 21.053 1.00 72.12 103 SER A N 1
ATOM 797 C CA . SER A 1 103 ? -27.953 -2.881 21.475 1.00 72.12 103 SER A CA 1
ATOM 798 C C . SER A 1 103 ? -26.944 -3.802 20.783 1.00 72.12 103 SER A C 1
ATOM 800 O O . SER A 1 103 ? -26.785 -4.940 21.211 1.00 72.12 103 SER A O 1
ATOM 802 N N . LEU A 1 104 ? -26.303 -3.356 19.700 1.00 80.12 104 LEU A N 1
ATOM 803 C CA . LEU A 1 104 ? -25.372 -4.161 18.902 1.00 80.12 104 LEU A CA 1
ATOM 804 C C . LEU A 1 104 ? -24.111 -3.350 18.607 1.00 80.12 104 LEU A C 1
ATOM 806 O O . LEU A 1 104 ? -24.209 -2.155 18.337 1.00 80.12 104 LEU A O 1
ATOM 810 N N . ARG A 1 105 ? -22.933 -3.980 18.624 1.00 84.56 105 ARG A N 1
ATOM 811 C CA . ARG A 1 105 ? -21.667 -3.330 18.255 1.00 84.56 105 ARG A CA 1
ATOM 812 C C . ARG A 1 105 ? -20.976 -4.163 17.190 1.00 84.56 105 ARG A C 1
ATOM 814 O O . ARG A 1 105 ? -20.522 -5.260 17.470 1.00 84.56 105 ARG A O 1
ATOM 821 N N . ALA A 1 106 ? -20.872 -3.620 15.985 1.00 84.00 106 ALA A N 1
ATOM 822 C CA . ALA A 1 106 ? -20.187 -4.268 14.881 1.00 84.00 106 ALA A CA 1
ATOM 823 C C . ALA A 1 106 ? -18.760 -3.727 14.744 1.00 84.00 106 ALA A C 1
ATOM 825 O O . ALA A 1 106 ? -18.565 -2.519 14.582 1.00 84.00 106 ALA A O 1
ATOM 826 N N . ILE A 1 107 ? -17.780 -4.628 14.754 1.00 87.19 107 ILE A N 1
ATOM 827 C CA . ILE A 1 107 ? -16.372 -4.327 14.494 1.00 87.19 107 ILE A CA 1
ATOM 828 C C . ILE A 1 107 ? -15.927 -5.093 13.250 1.00 87.19 107 ILE A C 1
ATOM 830 O O . ILE A 1 107 ? -16.054 -6.318 13.191 1.00 87.19 107 ILE A O 1
ATOM 834 N N . VAL A 1 108 ? -15.394 -4.376 12.260 1.00 90.50 108 VAL A N 1
ATOM 835 C CA . VAL A 1 108 ? -14.757 -4.972 11.077 1.00 90.50 108 VAL A CA 1
ATOM 836 C C . VAL A 1 108 ? -13.254 -4.897 11.266 1.00 90.50 108 VAL A C 1
ATOM 838 O O . VAL A 1 108 ? -12.673 -3.819 11.161 1.00 90.50 108 VAL A O 1
ATOM 841 N N . ASN A 1 109 ? -12.620 -6.037 11.512 1.00 93.31 109 ASN A N 1
ATOM 842 C CA . ASN A 1 109 ? -11.168 -6.139 11.566 1.00 93.31 109 ASN A CA 1
ATOM 843 C C . ASN A 1 109 ? -10.628 -6.568 10.199 1.00 93.31 109 ASN A C 1
ATOM 845 O O . ASN A 1 109 ? -11.245 -7.390 9.513 1.00 93.31 109 ASN A O 1
ATOM 849 N N . ALA A 1 110 ? -9.485 -6.018 9.799 1.00 92.88 110 ALA A N 1
ATOM 850 C CA . ALA A 1 110 ? -8.754 -6.471 8.627 1.00 92.88 110 ALA A CA 1
ATOM 851 C C . ALA A 1 110 ? -7.268 -6.634 8.940 1.00 92.88 110 ALA A C 1
ATOM 853 O O . ALA A 1 110 ? -6.652 -5.765 9.558 1.00 92.88 110 ALA A O 1
ATOM 854 N N . CYS A 1 111 ? -6.693 -7.722 8.441 1.00 93.69 111 CYS A N 1
ATOM 855 C CA . CYS A 1 111 ? -5.276 -8.030 8.499 1.00 93.69 111 CYS A CA 1
ATOM 856 C C . CYS A 1 111 ? -4.718 -8.186 7.091 1.00 93.69 111 CYS A C 1
ATOM 858 O O . CYS A 1 111 ? -5.345 -8.777 6.209 1.00 93.69 111 CYS A O 1
ATOM 860 N N . ILE A 1 112 ? -3.505 -7.682 6.893 1.00 93.06 112 ILE A N 1
ATOM 861 C CA . ILE A 1 112 ? -2.785 -7.792 5.633 1.00 93.06 112 ILE A CA 1
ATOM 862 C C . ILE A 1 112 ? -1.452 -8.457 5.893 1.00 93.06 112 ILE A C 1
ATOM 864 O O . ILE A 1 112 ? -0.703 -8.074 6.793 1.00 93.06 112 ILE A O 1
ATOM 868 N N . SER A 1 113 ? -1.182 -9.475 5.090 1.00 87.06 113 SER A N 1
ATOM 869 C CA . SER A 1 113 ? 0.078 -10.209 5.113 1.00 87.06 113 SER A CA 1
ATOM 870 C C . SER A 1 113 ? 0.987 -9.754 3.977 1.00 87.06 113 SER A C 1
ATOM 872 O O . SER A 1 113 ? 0.535 -9.094 3.035 1.00 87.06 113 SER A O 1
ATOM 874 N N . ASP A 1 114 ? 2.276 -10.068 4.124 1.00 82.19 114 ASP A N 1
ATOM 875 C CA . ASP A 1 114 ? 3.346 -9.576 3.261 1.00 82.19 114 ASP A CA 1
ATOM 876 C C . ASP A 1 114 ? 3.004 -9.690 1.772 1.00 82.19 114 ASP A C 1
ATOM 878 O O . ASP A 1 114 ? 2.448 -10.682 1.291 1.00 82.19 114 ASP A O 1
ATOM 882 N N . GLY A 1 115 ? 3.374 -8.652 1.025 1.00 82.81 115 GLY A N 1
ATOM 883 C CA . GLY A 1 115 ? 3.257 -8.670 -0.426 1.00 82.81 115 GLY A CA 1
ATOM 884 C C . GLY A 1 115 ? 4.340 -9.525 -1.077 1.00 82.81 115 GLY A C 1
ATOM 885 O O . GLY A 1 115 ? 5.258 -10.026 -0.426 1.00 82.81 115 GLY A O 1
ATOM 886 N N . GLN A 1 116 ? 4.214 -9.712 -2.385 1.00 89.38 116 GLN A N 1
ATOM 887 C CA . GLN A 1 116 ? 5.079 -10.587 -3.165 1.00 89.38 116 GLN A CA 1
ATOM 888 C C . GLN A 1 116 ? 5.624 -9.849 -4.392 1.00 89.38 116 GLN A C 1
ATOM 890 O O . GLN A 1 116 ? 4.971 -8.942 -4.923 1.00 89.38 116 GLN A O 1
ATOM 895 N N . PRO A 1 117 ? 6.804 -10.249 -4.898 1.00 93.88 117 PRO A N 1
ATOM 896 C CA . PRO A 1 117 ? 7.240 -9.853 -6.226 1.00 93.88 117 PRO A CA 1
ATOM 897 C C . PRO A 1 117 ? 6.198 -10.256 -7.272 1.00 93.88 117 PRO A C 1
ATOM 899 O O . PRO A 1 117 ? 5.626 -11.349 -7.237 1.00 93.88 117 PRO A O 1
ATOM 902 N N . GLY A 1 118 ? 5.960 -9.358 -8.216 1.00 93.75 118 GLY A N 1
ATOM 903 C CA . GLY A 1 118 ? 5.043 -9.570 -9.314 1.00 93.75 118 GLY A CA 1
ATOM 904 C C . GLY A 1 118 ? 5.594 -10.571 -10.318 1.00 93.75 118 GLY A C 1
ATOM 905 O O . GLY A 1 118 ? 6.784 -10.580 -10.632 1.00 93.75 118 GLY A O 1
ATOM 906 N N . LYS A 1 119 ? 4.707 -11.403 -10.858 1.00 96.25 119 LYS A N 1
ATOM 907 C CA . LYS A 1 119 ? 5.024 -12.337 -11.939 1.00 96.25 119 LYS A CA 1
ATOM 908 C C . LYS A 1 119 ? 4.621 -11.721 -13.272 1.00 96.25 119 LYS A C 1
ATOM 910 O O . LYS A 1 119 ? 3.500 -11.231 -13.395 1.00 96.25 119 LYS A O 1
ATOM 915 N N . TYR A 1 120 ? 5.527 -11.751 -14.247 1.00 96.19 120 TYR A N 1
ATOM 916 C CA . TYR A 1 120 ? 5.250 -11.288 -15.604 1.00 96.19 120 TYR A CA 1
ATOM 917 C C . TYR A 1 120 ? 4.519 -12.364 -16.407 1.00 96.19 120 TYR A C 1
ATOM 919 O O . TYR A 1 120 ? 4.980 -13.505 -16.484 1.00 96.19 120 TYR A O 1
ATOM 927 N N . ASN A 1 121 ? 3.409 -11.990 -17.036 1.00 95.31 121 ASN A N 1
ATOM 928 C CA . ASN A 1 121 ? 2.713 -12.809 -18.013 1.00 95.31 121 ASN A CA 1
ATOM 929 C C . ASN A 1 121 ? 3.090 -12.342 -19.433 1.00 95.31 121 ASN A C 1
ATOM 931 O O . ASN A 1 121 ? 2.669 -11.260 -19.842 1.00 95.31 121 ASN A O 1
ATOM 935 N N . PRO A 1 122 ? 3.831 -13.140 -20.224 1.00 93.12 122 PRO A N 1
ATOM 936 C CA . PRO A 1 122 ? 4.238 -12.741 -21.571 1.00 93.12 122 PRO A CA 1
ATOM 937 C C . PRO A 1 122 ? 3.077 -12.683 -22.575 1.00 93.12 122 PRO A C 1
ATOM 939 O O . PRO A 1 122 ? 3.210 -12.021 -23.601 1.00 93.12 122 PRO A O 1
ATOM 942 N N . VAL A 1 123 ? 1.953 -13.354 -22.297 1.00 95.56 123 VAL A N 1
ATOM 943 C CA . VAL A 1 123 ? 0.776 -13.373 -23.180 1.00 95.56 123 VAL A CA 1
ATOM 944 C C . VAL A 1 123 ? -0.006 -12.069 -23.056 1.00 95.56 123 VAL A C 1
ATOM 946 O O . VAL A 1 123 ? -0.312 -11.443 -24.067 1.00 95.56 123 VAL A O 1
ATOM 949 N N . THR A 1 124 ? -0.297 -11.638 -21.825 1.00 92.81 124 THR A N 1
ATOM 950 C CA . THR A 1 124 ? -1.034 -10.387 -21.571 1.00 92.81 124 THR A CA 1
ATOM 951 C C . THR A 1 124 ? -0.121 -9.165 -21.466 1.00 92.81 124 THR A C 1
ATOM 953 O O . THR A 1 124 ? -0.602 -8.042 -21.557 1.00 92.81 124 THR A O 1
ATOM 956 N N . LYS A 1 125 ? 1.201 -9.370 -21.354 1.00 91.50 125 LYS A N 1
ATOM 957 C CA . LYS A 1 125 ? 2.229 -8.336 -21.130 1.00 91.50 125 LYS A CA 1
ATOM 958 C C . LYS A 1 125 ? 2.033 -7.560 -19.822 1.00 91.50 125 LYS A C 1
ATOM 960 O O . LYS A 1 125 ? 2.345 -6.375 -19.736 1.00 91.50 125 LYS A O 1
ATOM 965 N N . GLU A 1 126 ? 1.550 -8.242 -18.790 1.00 92.94 126 GLU A N 1
ATOM 966 C CA . GLU A 1 126 ? 1.216 -7.653 -17.490 1.00 92.94 126 GLU A CA 1
ATOM 967 C C . GLU A 1 126 ? 2.071 -8.242 -16.367 1.00 92.94 126 GLU A C 1
ATOM 969 O O . GLU A 1 126 ? 2.504 -9.393 -16.429 1.00 92.94 126 GLU A O 1
ATOM 974 N N . PHE A 1 127 ? 2.274 -7.462 -15.305 1.00 95.81 127 PHE A N 1
ATOM 975 C CA . PHE A 1 127 ? 2.770 -7.972 -14.030 1.00 95.81 127 PHE A CA 1
ATOM 976 C C . PHE A 1 127 ? 1.616 -8.114 -13.041 1.00 95.81 127 PHE A C 1
ATOM 978 O O . PHE A 1 127 ? 0.805 -7.202 -12.894 1.00 95.81 127 PHE A O 1
ATOM 985 N N . THR A 1 128 ? 1.589 -9.218 -12.298 1.00 94.81 128 THR A N 1
ATOM 986 C CA . THR A 1 128 ? 0.616 -9.434 -11.218 1.00 94.81 128 THR A CA 1
ATOM 987 C C . THR A 1 128 ? 1.335 -9.735 -9.914 1.00 94.81 128 THR A C 1
ATOM 989 O O . THR A 1 128 ? 2.105 -10.693 -9.841 1.00 94.81 128 THR A O 1
ATOM 992 N N . ALA A 1 129 ? 1.065 -8.938 -8.880 1.00 94.38 129 ALA A N 1
ATOM 993 C CA . ALA A 1 129 ? 1.589 -9.120 -7.530 1.00 94.38 129 ALA A CA 1
ATOM 994 C C . ALA A 1 129 ? 0.414 -9.264 -6.544 1.00 94.38 129 ALA A C 1
ATOM 996 O O . ALA A 1 129 ? -0.336 -8.303 -6.366 1.00 94.38 129 ALA A O 1
ATOM 997 N N . PRO A 1 130 ? 0.205 -10.442 -5.930 1.00 90.50 130 PRO A N 1
ATOM 998 C CA . PRO A 1 130 ? -0.906 -10.648 -5.008 1.00 90.50 130 PRO A CA 1
ATOM 999 C C . PRO A 1 130 ? -0.669 -9.950 -3.662 1.00 90.50 130 PRO A C 1
ATOM 1001 O O . PRO A 1 130 ? 0.469 -9.747 -3.237 1.00 90.50 130 PRO A O 1
ATOM 1004 N N . VAL A 1 131 ? -1.764 -9.621 -2.977 1.00 89.19 131 VAL A N 1
ATOM 1005 C CA . VAL A 1 131 ? -1.797 -9.217 -1.565 1.00 89.19 131 VAL A CA 1
ATOM 1006 C C . VAL A 1 131 ? -2.917 -10.006 -0.906 1.00 89.19 131 VAL A C 1
ATOM 1008 O O . VAL A 1 131 ? -4.029 -10.046 -1.435 1.00 89.19 131 VAL A O 1
ATOM 1011 N N . LEU A 1 132 ? -2.630 -10.650 0.223 1.00 90.88 132 LEU A N 1
ATOM 1012 C CA . LEU A 1 132 ? -3.640 -11.379 0.979 1.00 90.88 132 LEU A CA 1
ATOM 1013 C C . LEU A 1 132 ? -4.215 -10.472 2.068 1.00 90.88 132 LEU A C 1
ATOM 1015 O O . LEU A 1 132 ? -3.492 -9.990 2.943 1.00 90.88 132 LEU A O 1
ATOM 1019 N N . ILE A 1 133 ? -5.531 -10.294 1.999 1.00 91.19 133 ILE A N 1
ATOM 1020 C CA . ILE A 1 133 ? -6.333 -9.561 2.971 1.00 91.19 133 ILE A CA 1
ATOM 1021 C C . ILE A 1 133 ? -7.262 -10.568 3.638 1.00 91.19 133 ILE A C 1
ATOM 1023 O O . ILE A 1 133 ? -8.017 -11.265 2.959 1.00 91.19 133 ILE A O 1
ATOM 1027 N N . THR A 1 134 ? -7.212 -10.637 4.961 1.00 92.31 134 THR A N 1
ATOM 1028 C CA . THR A 1 134 ? -8.185 -11.373 5.766 1.00 92.31 134 THR A CA 1
ATOM 1029 C C . THR A 1 134 ? -9.011 -10.382 6.565 1.00 92.31 134 THR A C 1
ATOM 1031 O O . THR A 1 134 ? -8.512 -9.345 6.995 1.00 92.31 134 THR A O 1
ATOM 1034 N N . SER A 1 135 ? -10.296 -10.672 6.732 1.00 89.88 135 SER A N 1
ATOM 1035 C CA . SER A 1 135 ? -11.194 -9.823 7.505 1.00 89.88 135 SER A CA 1
ATOM 1036 C C . SER A 1 135 ? -12.192 -10.670 8.272 1.00 89.88 135 SER A C 1
ATOM 1038 O O . SER A 1 135 ? -12.606 -11.735 7.808 1.00 89.88 135 SER A O 1
ATOM 1040 N N . ASN A 1 136 ? -12.570 -10.187 9.448 1.00 90.44 136 ASN A N 1
ATOM 1041 C CA . ASN A 1 136 ? -13.605 -10.771 10.278 1.00 90.44 136 ASN A CA 1
ATOM 1042 C C . ASN A 1 136 ? -14.537 -9.674 10.789 1.00 90.44 136 ASN A C 1
ATOM 1044 O O . ASN A 1 136 ? -14.119 -8.546 11.050 1.00 90.44 136 ASN A O 1
ATOM 1048 N N . VAL A 1 137 ? -15.804 -10.044 10.951 1.00 85.75 137 VAL A N 1
ATOM 1049 C CA . VAL A 1 137 ? -16.827 -9.194 11.554 1.00 85.75 137 VAL A CA 1
ATOM 1050 C C . VAL A 1 137 ? -17.169 -9.773 12.918 1.00 85.75 137 VAL A C 1
ATOM 1052 O O . VAL A 1 137 ? -17.495 -10.955 13.021 1.00 85.75 137 VAL A O 1
ATOM 1055 N N . VAL A 1 138 ? -17.071 -8.946 13.952 1.00 84.56 138 VAL A N 1
ATOM 1056 C CA . VAL A 1 138 ? -17.542 -9.258 15.306 1.00 84.56 138 VAL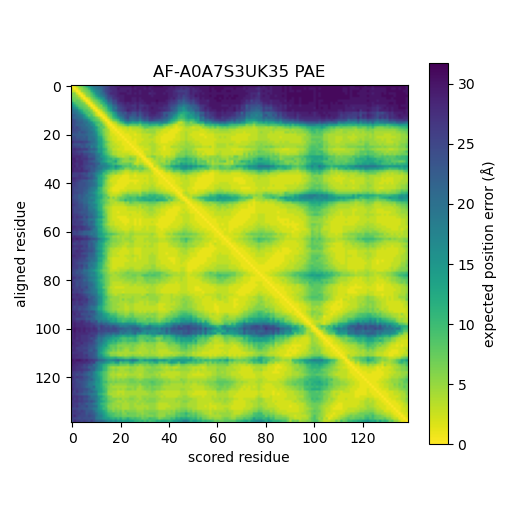 A CA 1
ATOM 1057 C C . VAL A 1 138 ? -18.788 -8.416 15.552 1.00 84.56 138 VAL A C 1
ATOM 1059 O O . VAL A 1 138 ? -18.765 -7.225 15.250 1.00 84.56 138 VAL A O 1
ATOM 1062 N N . VAL A 1 139 ? -19.868 -9.033 16.034 1.00 79.75 139 VAL A N 1
ATOM 1063 C CA . VAL A 1 139 ? -21.171 -8.396 16.307 1.00 79.75 139 VAL A CA 1
ATOM 1064 C C . VAL A 1 139 ? -21.554 -8.614 17.763 1.00 79.75 139 VAL A C 1
ATOM 1066 O O . VAL A 1 139 ? -21.273 -9.732 18.253 1.00 79.75 139 VAL A O 1
#

Mean predicted aligned error: 8.98 Å

pLDDT: mean 84.85, std 15.67, range [33.31, 96.94]

Organism: Oxyrrhis marina (NCBI:txid2969)

Secondary structure (DSSP, 8-state):
----------------EEEEEEESTT--TTS--TT-SEEEEEEEEESSEEEEEEEEEEE-SS-TT-EEEEEEEEEEETTEEEEEEEEEE-EEEEEEEEEGGGTEEEEEEEEEPPP-BPEEETTTTEEE----EEEEEE-

Solvent-accessible surface area (backbone atoms only — not comparable to full-atom values): 7688 Å² total; per-residue (Å²): 134,84,88,78,81,81,77,79,72,71,77,70,74,78,71,73,47,74,48,73,53,48,41,55,82,81,53,48,79,77,40,57,51,100,85,52,60,51,21,36,40,35,39,36,34,61,48,73,57,30,44,41,36,42,35,40,24,38,34,20,65,86,41,55,77,38,42,26,37,46,32,40,38,37,33,28,45,82,90,39,82,77,47,35,32,28,37,28,33,43,52,23,41,65,40,75,45,73,38,77,99,73,78,40,51,41,34,35,37,39,35,29,43,68,32,33,75,30,50,77,39,85,88,82,72,44,67,51,45,63,69,55,74,48,71,51,78,48,107

Radius of gyration: 22.52 Å; Cα contacts (8 Å, |Δi|>4): 327; chains: 1; bounding box: 69×42×66 Å

InterPro domains:
  IPR046628 Protein of unknown function DUF6740 [PF20525] (12-138)

Foldseek 3Di:
DDDDPPPPPPPDQDPWDKDKAKPVGPDDLQFDDPPDQKMKIWIWTPDLKIKIKIKIWGAAPPDRRFTKIWIKIWIDHNNATDWIKIFIFGKHFSDWDQDDVRPDIKTKIKGKDTKGIWDADPVVSDTDIDIDMDIDIDD

Sequence (139 aa):
VDISMNHNRRLQPSLRETKSFTYPVGCLPARRRFLEQYCVVGTYTTSDTINISLDLHIYDANDNTKTVLIGMSALFKDGNPTALTSRGRGCADLVDQTLSYGSLRAIVNACISDGQPGKYNPVTKEFTAPVLITSNVVV